Protein AF-A0A4Z2F170-F1 (afdb_monomer)

Nearest PDB structures (foldseek):
  6zkg-assembly1_Z  TM=5.706E-01  e=5.137E+00  Ovis aries

Secondary structure (DSSP, 8-state):
--STTTTTS---SSS-SHHHHHHHHHHHGGGHHHHSHHHHHHHHHHHHHHHH-HHHHHHHHHHHHHHHHHHHHH-PPPTTTT-------

Radius of gyration: 17.11 Å; Cα contacts (8 Å, |Δi|>4): 35; chains: 1; bounding box: 34×34×44 Å

pLDDT: mean 71.71, std 19.97, range [30.2, 92.31]

Organism: NCBI:txid230148

Foldseek 3Di:
DPVVVVVVPDDDPDLQDPVNLVVLCVVCPPCSVPRVVVNVVSPVVVVVVCVPDPVNVVVVVVVVVVQVVVCVVPVDHDPVVPDPPPPDD

Sequence (89 aa):
MSYLKLSSSSSPSSSSSPPAFNVCCRDQGFLMVLKCREQNAALKECLTVHYRDPLFFEQCKQEYIKEKLEFLRTGVATKNRKQKLPTSM

InterPro domains:
  IPR013892 Cytochrome c oxidase biogenesis protein Cmc1-like [PF08583] (20-70)

Structure (mmCIF, N/CA/C/O backbone):
data_AF-A0A4Z2F170-F1
#
_entry.id   AF-A0A4Z2F170-F1
#
loop_
_atom_site.group_PDB
_atom_site.id
_atom_site.type_symbol
_atom_site.label_atom_id
_atom_site.label_alt_id
_atom_site.label_comp_id
_atom_site.label_asym_id
_atom_site.label_entity_id
_atom_site.label_seq_id
_atom_site.pdbx_PDB_ins_code
_atom_site.Cartn_x
_atom_site.Cartn_y
_atom_site.Cartn_z
_atom_site.occupancy
_atom_site.B_iso_or_equiv
_atom_site.auth_seq_id
_atom_site.auth_comp_id
_atom_site.auth_asym_id
_atom_site.auth_atom_id
_atom_site.pdbx_PDB_model_num
ATOM 1 N N . MET A 1 1 ? -17.069 4.737 -0.461 1.00 38.62 1 MET A N 1
ATOM 2 C CA . MET A 1 1 ? -17.444 3.849 -1.593 1.00 38.62 1 MET A CA 1
ATOM 3 C C . MET A 1 1 ? -17.258 4.474 -2.980 1.00 38.62 1 MET A C 1
ATOM 5 O O . MET A 1 1 ? -17.420 3.756 -3.957 1.00 38.62 1 MET A O 1
ATOM 9 N N . SER A 1 2 ? -16.873 5.751 -3.103 1.00 30.20 2 SER A N 1
ATOM 10 C CA . SER A 1 2 ? -16.751 6.411 -4.418 1.00 30.20 2 SER A CA 1
ATOM 11 C C . SER A 1 2 ? -15.340 6.361 -5.029 1.00 30.20 2 SER A C 1
ATOM 13 O O . SER A 1 2 ? -15.212 6.377 -6.246 1.00 30.20 2 SER A O 1
ATOM 15 N N . TYR A 1 3 ? -14.283 6.212 -4.220 1.00 34.00 3 TYR A N 1
ATOM 16 C CA . TYR A 1 3 ? -12.891 6.192 -4.708 1.00 34.00 3 TYR A CA 1
ATOM 17 C C . TYR A 1 3 ? -12.413 4.827 -5.230 1.00 34.00 3 TYR A C 1
ATOM 19 O O . TYR A 1 3 ? -11.592 4.773 -6.139 1.00 34.00 3 TYR A O 1
ATOM 27 N N . LEU A 1 4 ? -12.978 3.718 -4.738 1.00 40.78 4 LEU A N 1
ATOM 28 C CA . LEU A 1 4 ? -12.629 2.360 -5.195 1.00 40.78 4 LEU A CA 1
ATOM 29 C C . LEU A 1 4 ? -13.081 2.061 -6.634 1.00 40.78 4 LEU A C 1
ATOM 31 O O . LEU A 1 4 ? -12.567 1.141 -7.262 1.00 40.78 4 LEU A O 1
ATOM 35 N N . LYS A 1 5 ? -14.038 2.831 -7.167 1.00 31.31 5 LYS A N 1
ATOM 36 C CA . LYS A 1 5 ? -14.533 2.658 -8.539 1.00 31.31 5 LYS A CA 1
ATOM 37 C C . LYS A 1 5 ? -13.720 3.454 -9.565 1.00 31.31 5 LYS A C 1
ATOM 39 O O . LYS A 1 5 ? -13.698 3.066 -10.725 1.00 31.31 5 LYS A O 1
ATOM 44 N N . LEU A 1 6 ? -13.015 4.509 -9.137 1.00 32.62 6 LEU A N 1
ATOM 45 C CA . LEU A 1 6 ? -12.182 5.336 -10.020 1.00 32.62 6 LEU A CA 1
ATOM 46 C C . LEU A 1 6 ? -10.799 4.724 -10.296 1.00 32.62 6 LEU A C 1
ATOM 48 O O . LEU A 1 6 ? -10.261 4.914 -11.381 1.00 32.62 6 LEU A O 1
ATOM 52 N N . SER A 1 7 ? -10.241 3.940 -9.368 1.00 38.12 7 SER A N 1
ATOM 53 C CA . SER A 1 7 ? -8.963 3.237 -9.582 1.00 38.12 7 SER A CA 1
ATOM 54 C C . SER A 1 7 ? -9.069 2.041 -10.538 1.00 38.12 7 SER A C 1
ATOM 56 O O . SER A 1 7 ? -8.054 1.509 -10.976 1.00 38.12 7 SER A O 1
ATOM 58 N N . SER A 1 8 ? -10.289 1.627 -10.893 1.00 38.16 8 SER A N 1
ATOM 59 C CA . SER A 1 8 ? -10.538 0.493 -11.792 1.00 38.16 8 SER A CA 1
ATOM 60 C C . SER A 1 8 ? -10.538 0.877 -13.282 1.00 38.16 8 SER A C 1
ATOM 62 O O . SER A 1 8 ? -10.528 -0.010 -14.129 1.00 38.16 8 SER A O 1
ATOM 64 N N . SER A 1 9 ? -10.560 2.174 -13.626 1.00 32.56 9 SER A N 1
ATOM 65 C CA . SER A 1 9 ? -10.795 2.652 -15.003 1.00 32.56 9 SER A CA 1
ATOM 66 C C . SER A 1 9 ? -9.587 3.270 -15.716 1.00 32.56 9 SER A C 1
ATOM 68 O O . SER A 1 9 ? -9.703 3.633 -16.881 1.00 32.56 9 SER A O 1
ATOM 70 N N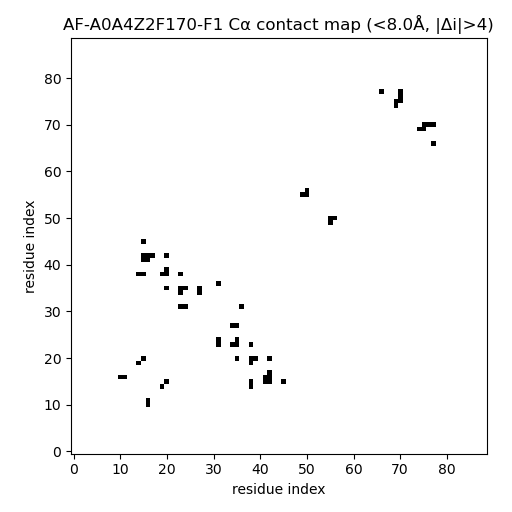 . SER A 1 10 ? -8.421 3.368 -15.078 1.00 40.38 10 SER A N 1
ATOM 71 C CA . SER A 1 10 ? -7.199 3.891 -15.708 1.00 40.38 10 SER A CA 1
ATOM 72 C C . SER A 1 10 ? -6.062 2.879 -15.603 1.00 40.38 10 SER A C 1
ATOM 74 O O . SER A 1 10 ? -5.111 3.066 -14.850 1.00 40.38 10 SER A O 1
ATOM 76 N N . SER A 1 11 ? -6.184 1.775 -16.339 1.00 41.62 11 SER A N 1
ATOM 77 C CA . SER A 1 11 ? -5.079 0.8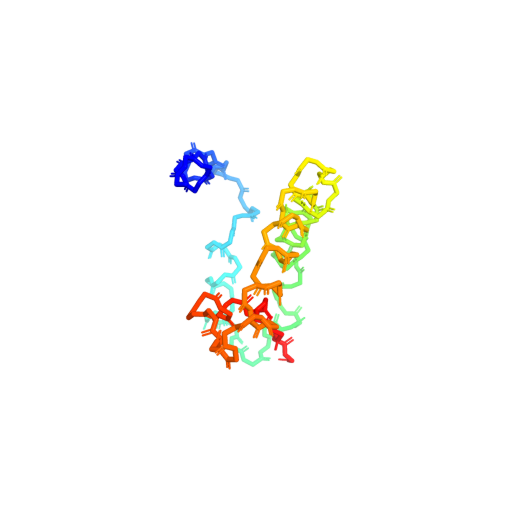39 -16.573 1.00 41.62 11 SER A CA 1
ATOM 78 C C . SER A 1 11 ? -4.385 1.211 -17.889 1.00 41.62 11 SER A C 1
ATOM 80 O O . SER A 1 11 ? -4.952 0.940 -18.948 1.00 41.62 11 SER A O 1
ATOM 82 N N . PRO A 1 12 ? -3.193 1.834 -17.876 1.00 39.62 12 PRO A N 1
ATOM 83 C CA . PRO A 1 12 ? -2.404 1.991 -19.088 1.00 39.62 12 PRO A CA 1
ATOM 84 C C . PRO A 1 12 ? -1.887 0.618 -19.541 1.00 39.62 12 PRO A C 1
ATOM 86 O O . PRO A 1 12 ? -1.279 -0.139 -18.784 1.00 39.62 12 PRO A O 1
ATOM 89 N N . SER A 1 13 ? -2.164 0.285 -20.798 1.00 40.66 13 SER A N 1
ATOM 90 C CA . SER A 1 13 ? -1.803 -0.955 -21.487 1.00 40.66 13 SER A CA 1
ATOM 91 C C . SER A 1 13 ? -0.330 -0.974 -21.923 1.00 40.66 13 SER A C 1
ATOM 93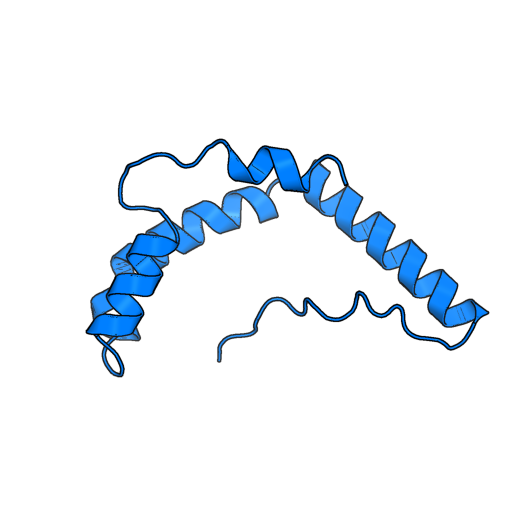 O O . SER A 1 13 ? -0.022 -1.208 -23.089 1.00 40.66 13 SER A O 1
ATOM 95 N N . SER A 1 14 ? 0.594 -0.710 -21.000 1.00 37.22 14 SER A N 1
ATOM 96 C CA . SER A 1 14 ? 2.034 -0.677 -21.280 1.00 37.22 14 SER A CA 1
ATOM 97 C C . SER A 1 14 ? 2.807 -1.279 -20.112 1.00 37.22 14 SER A C 1
ATOM 99 O O . SER A 1 14 ? 2.955 -0.583 -19.122 1.00 37.22 14 SER A O 1
ATOM 101 N N . SER A 1 15 ? 3.222 -2.551 -20.221 1.00 43.31 15 SER A N 1
ATOM 102 C CA . SER A 1 15 ? 4.269 -3.310 -19.475 1.00 43.31 15 SER A CA 1
ATOM 103 C C . SER A 1 15 ? 4.498 -3.151 -17.948 1.00 43.31 15 SER A C 1
ATOM 105 O O . SER A 1 15 ? 5.180 -3.992 -17.368 1.00 43.31 15 SER A O 1
ATOM 107 N N . SER A 1 16 ? 3.931 -2.159 -17.267 1.00 51.09 16 SER A N 1
ATOM 108 C CA . SER A 1 16 ? 4.112 -1.773 -15.862 1.00 51.09 16 SER A CA 1
ATOM 109 C C . SER A 1 16 ? 2.958 -2.220 -14.965 1.00 51.09 16 SER A C 1
ATOM 111 O O . SER A 1 16 ? 2.893 -1.878 -13.785 1.00 51.09 16 SER A O 1
ATOM 113 N N . SER A 1 17 ? 2.009 -2.966 -15.526 1.00 59.84 17 SER A N 1
ATOM 114 C CA . SER A 1 17 ? 0.770 -3.302 -14.850 1.00 59.84 17 SER A CA 1
ATOM 115 C C . SER A 1 17 ? 0.960 -4.486 -13.880 1.00 59.84 17 SER A C 1
ATOM 117 O O . SER A 1 17 ? 1.701 -5.430 -14.173 1.00 59.84 17 SER A O 1
ATOM 119 N N . PRO A 1 18 ? 0.257 -4.497 -12.729 1.00 68.31 18 PRO A N 1
ATOM 120 C CA . PRO A 1 18 ? 0.266 -5.615 -11.784 1.00 68.31 18 PRO A CA 1
ATOM 121 C C . PRO A 1 18 ? 0.033 -7.011 -12.404 1.00 68.31 18 PRO A C 1
ATOM 123 O O . PRO A 1 18 ? 0.620 -7.969 -11.892 1.00 68.31 18 PRO A O 1
ATOM 126 N N . PRO A 1 19 ? -0.749 -7.205 -13.489 1.00 78.06 19 PRO A N 1
ATOM 127 C CA . PRO A 1 19 ? -0.830 -8.513 -14.138 1.00 78.06 19 PRO A CA 1
ATOM 128 C C . PRO A 1 19 ? 0.493 -8.980 -14.764 1.00 78.06 19 PRO A C 1
ATOM 130 O O . PRO A 1 19 ? 0.779 -10.169 -14.685 1.00 78.06 19 PRO A O 1
ATOM 133 N N . ALA A 1 20 ? 1.334 -8.094 -15.309 1.00 79.44 20 ALA A N 1
ATOM 134 C CA . ALA A 1 20 ? 2.620 -8.489 -15.900 1.00 79.44 20 ALA A CA 1
ATOM 135 C C . ALA A 1 20 ? 3.600 -9.027 -14.842 1.00 79.44 20 ALA A C 1
ATOM 137 O O . ALA A 1 20 ? 4.293 -10.020 -15.069 1.00 79.44 20 ALA A O 1
ATOM 138 N N . PHE A 1 21 ? 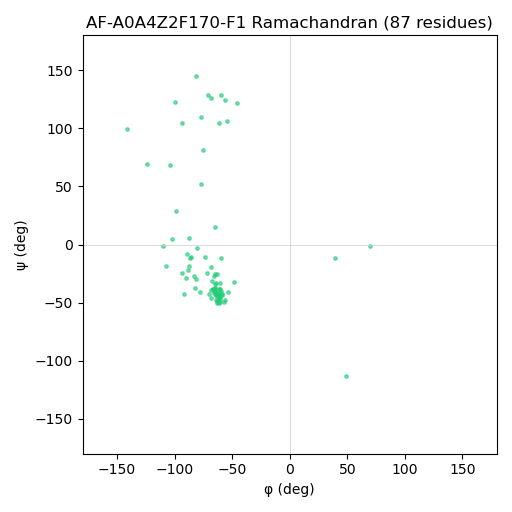3.602 -8.414 -13.655 1.00 82.62 21 PHE A N 1
ATOM 139 C CA . PHE A 1 21 ? 4.349 -8.923 -12.510 1.00 82.62 21 PHE A CA 1
ATOM 140 C C . PHE A 1 21 ? 3.831 -10.297 -12.068 1.00 82.62 21 PHE A C 1
ATOM 142 O O . PHE A 1 21 ? 4.614 -11.235 -11.979 1.00 82.62 21 PHE A O 1
ATOM 149 N N . ASN A 1 22 ? 2.515 -10.450 -11.880 1.00 84.81 22 ASN A N 1
ATOM 150 C CA . ASN A 1 22 ? 1.920 -11.721 -11.450 1.00 84.81 22 ASN A CA 1
ATOM 151 C C . ASN A 1 22 ? 2.181 -12.875 -12.428 1.00 84.81 22 ASN A C 1
ATOM 153 O O . ASN A 1 22 ? 2.426 -13.997 -11.987 1.00 84.81 22 ASN A O 1
ATOM 157 N N . VAL A 1 23 ? 2.158 -12.605 -13.736 1.00 88.12 23 VAL A N 1
ATOM 158 C CA . VAL A 1 23 ? 2.514 -13.597 -14.760 1.00 88.12 23 VAL A CA 1
ATOM 159 C C . VAL A 1 23 ? 3.979 -14.014 -14.608 1.00 88.12 23 VAL A C 1
ATOM 161 O O . VAL A 1 23 ? 4.256 -15.201 -14.471 1.00 88.12 23 VAL A O 1
ATOM 164 N N . CYS A 1 24 ? 4.908 -13.059 -14.489 1.00 85.25 24 CYS A N 1
ATOM 165 C CA . CYS A 1 24 ? 6.323 -13.373 -14.271 1.00 85.25 24 CYS A CA 1
ATOM 166 C C . CYS A 1 24 ? 6.552 -14.189 -12.985 1.00 85.25 24 CYS A C 1
ATOM 168 O O . CYS A 1 24 ? 7.306 -15.161 -12.992 1.00 85.25 24 CYS A O 1
ATOM 170 N N . CYS A 1 25 ? 5.873 -13.840 -11.888 1.00 85.81 25 CYS A N 1
ATOM 171 C CA . CYS A 1 25 ? 5.951 -14.578 -10.626 1.00 85.81 25 CYS A CA 1
ATOM 172 C C . CYS A 1 25 ? 5.475 -16.021 -10.764 1.00 85.81 25 CYS A C 1
ATOM 174 O O . CYS A 1 25 ? 6.112 -16.938 -10.246 1.00 85.81 25 CYS A O 1
ATOM 176 N N . ARG A 1 26 ? 4.364 -16.216 -11.477 1.00 85.94 26 ARG A N 1
ATOM 177 C CA . ARG A 1 26 ? 3.787 -17.536 -11.714 1.00 85.94 26 ARG A CA 1
ATOM 178 C C . ARG A 1 26 ? 4.706 -18.415 -12.562 1.00 85.94 26 ARG A C 1
ATOM 180 O O . ARG A 1 26 ? 4.829 -19.598 -12.262 1.00 85.94 26 ARG A O 1
ATOM 187 N N . ASP A 1 27 ? 5.364 -17.835 -13.561 1.00 87.69 27 ASP A N 1
ATOM 188 C CA . ASP A 1 27 ? 6.192 -18.577 -14.516 1.00 87.69 27 ASP A CA 1
ATOM 189 C C . ASP A 1 27 ? 7.605 -18.860 -13.985 1.00 87.69 27 ASP A C 1
ATOM 191 O O . ASP A 1 27 ? 8.162 -19.929 -14.223 1.00 87.69 27 ASP A O 1
ATOM 195 N N . GLN A 1 28 ? 8.204 -17.912 -13.257 1.00 85.56 28 GLN A N 1
ATOM 196 C CA . GLN A 1 28 ? 9.574 -18.037 -12.746 1.00 85.56 28 GLN A CA 1
ATOM 197 C C . GLN A 1 28 ? 9.645 -18.743 -11.385 1.00 85.56 28 GLN A C 1
ATOM 199 O O . GLN A 1 28 ? 10.722 -19.204 -10.994 1.00 85.56 28 GLN A O 1
ATOM 204 N N . GLY A 1 29 ? 8.523 -18.822 -10.658 1.00 82.88 29 GLY A N 1
ATOM 205 C CA . GLY A 1 29 ? 8.407 -19.513 -9.376 1.00 82.88 29 GLY A CA 1
ATOM 206 C C . GLY A 1 29 ? 9.531 -19.132 -8.411 1.00 82.88 29 GLY A C 1
ATOM 207 O O . GLY A 1 29 ? 9.648 -17.984 -7.989 1.00 82.88 29 GLY A O 1
ATOM 208 N N . PHE A 1 30 ? 10.406 -20.091 -8.103 1.00 85.75 30 PHE A N 1
ATOM 209 C CA . PHE A 1 30 ? 11.535 -19.895 -7.189 1.00 85.75 30 PHE A CA 1
ATOM 210 C C . PHE A 1 30 ? 12.539 -18.820 -7.651 1.00 85.75 30 PHE A C 1
ATOM 212 O O . PHE A 1 30 ? 13.103 -18.101 -6.830 1.00 85.75 30 PHE A O 1
ATOM 219 N N . LEU A 1 31 ? 12.753 -18.661 -8.962 1.00 86.06 31 LEU A N 1
ATOM 220 C CA . LEU A 1 31 ? 13.729 -17.710 -9.514 1.00 86.06 31 LEU A CA 1
ATOM 221 C C . LEU A 1 31 ? 13.155 -16.303 -9.737 1.00 86.06 31 LEU A C 1
ATOM 223 O O . LEU A 1 31 ? 13.849 -15.422 -10.255 1.00 86.06 31 LEU A O 1
ATOM 227 N N . MET A 1 32 ? 11.912 -16.059 -9.319 1.00 85.44 32 MET A N 1
ATOM 228 C CA . MET A 1 32 ? 11.205 -14.794 -9.511 1.00 85.44 32 MET A CA 1
ATOM 229 C C . MET A 1 32 ? 11.990 -13.575 -8.998 1.00 85.44 32 MET A C 1
ATOM 231 O O . MET A 1 32 ? 12.038 -12.551 -9.674 1.00 85.44 32 MET A O 1
ATOM 235 N N . VAL A 1 33 ? 12.653 -13.655 -7.843 1.00 82.19 33 VAL A N 1
ATOM 236 C CA . VAL A 1 33 ? 13.390 -12.509 -7.259 1.00 82.19 33 VAL A CA 1
ATOM 237 C C . VAL A 1 33 ? 14.580 -12.071 -8.128 1.00 82.19 33 VAL A C 1
ATOM 239 O O . VAL A 1 33 ? 15.011 -10.915 -8.095 1.00 82.19 33 VAL A O 1
ATOM 242 N N . LEU A 1 34 ? 15.121 -12.989 -8.927 1.00 86.00 34 LEU A N 1
ATOM 243 C CA . LEU A 1 34 ? 16.223 -12.715 -9.846 1.00 86.00 34 LEU A CA 1
ATOM 244 C C . LEU A 1 34 ? 15.709 -12.309 -11.227 1.00 86.00 34 LEU A C 1
ATOM 246 O O . LEU A 1 34 ? 16.234 -11.371 -11.820 1.00 86.00 34 LEU A O 1
ATOM 250 N N . LYS A 1 35 ? 14.685 -13.005 -11.727 1.00 85.38 35 LYS A N 1
ATOM 251 C CA . LYS A 1 35 ? 14.208 -12.886 -13.109 1.00 85.38 35 LYS A CA 1
ATOM 252 C C . LYS A 1 35 ? 13.134 -11.818 -13.299 1.00 85.38 35 LYS A C 1
ATOM 254 O O . LYS A 1 35 ? 13.096 -11.200 -14.353 1.00 85.38 35 LYS A O 1
ATOM 259 N N . CYS A 1 36 ? 12.329 -11.538 -12.276 1.00 89.12 36 CYS A N 1
ATOM 260 C CA . CYS A 1 36 ? 11.229 -10.573 -12.336 1.00 89.12 36 CYS A CA 1
ATOM 261 C C . CYS A 1 36 ? 11.598 -9.201 -11.748 1.00 89.12 36 CYS A C 1
ATOM 263 O O . CYS A 1 36 ? 10.752 -8.521 -11.162 1.00 89.12 36 CYS A O 1
ATOM 265 N N . ARG A 1 37 ? 12.878 -8.803 -11.801 1.00 87.62 37 ARG A N 1
ATOM 266 C CA . ARG A 1 37 ? 13.357 -7.545 -11.193 1.00 87.62 37 ARG A CA 1
ATOM 267 C C . ARG A 1 37 ? 12.824 -6.308 -11.903 1.00 87.62 37 ARG A C 1
ATOM 269 O O . ARG A 1 37 ? 12.465 -5.346 -11.234 1.00 87.62 37 ARG A O 1
ATOM 276 N N . GLU A 1 38 ? 12.738 -6.355 -13.225 1.00 86.88 38 GLU A N 1
ATOM 277 C CA . GLU A 1 38 ? 12.258 -5.237 -14.041 1.00 86.88 38 GLU A CA 1
ATOM 278 C C . GLU A 1 38 ? 10.761 -4.995 -13.821 1.00 86.88 38 GLU A C 1
ATOM 280 O O . GLU A 1 38 ? 10.342 -3.878 -13.530 1.00 86.88 38 GLU A O 1
ATOM 285 N N . GLN A 1 3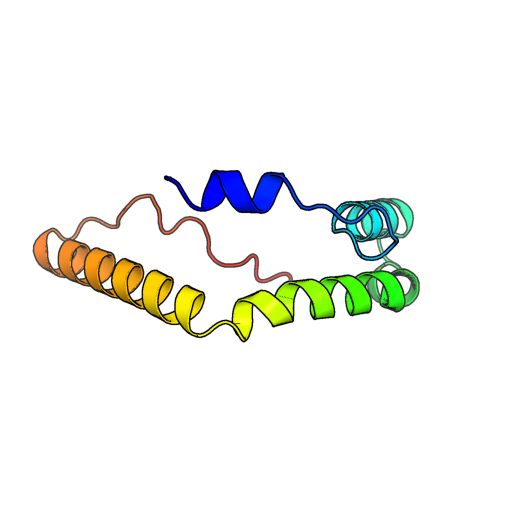9 ? 9.962 -6.065 -13.838 1.00 86.06 39 GLN A N 1
ATOM 286 C CA . GLN A 1 39 ? 8.522 -6.008 -13.577 1.00 86.06 39 GLN A CA 1
ATOM 287 C C . GLN A 1 39 ? 8.244 -5.567 -12.131 1.00 86.06 39 GLN A C 1
ATOM 289 O O . GLN A 1 39 ? 7.323 -4.791 -11.886 1.00 86.06 39 GLN A O 1
ATOM 294 N N . ASN A 1 40 ? 9.072 -6.005 -11.173 1.00 86.44 40 ASN A N 1
ATOM 295 C CA . ASN A 1 40 ? 9.033 -5.517 -9.792 1.00 86.44 40 ASN A CA 1
ATOM 296 C C . ASN A 1 40 ? 9.340 -4.019 -9.685 1.00 86.44 40 ASN A C 1
ATOM 298 O O . ASN A 1 40 ? 8.692 -3.330 -8.902 1.00 86.44 40 ASN A O 1
ATOM 302 N N . ALA A 1 41 ? 10.348 -3.517 -10.404 1.00 85.81 41 ALA A N 1
ATOM 303 C CA . ALA A 1 41 ? 10.729 -2.107 -10.362 1.00 85.81 41 ALA A CA 1
ATOM 304 C C . ALA A 1 41 ? 9.597 -1.222 -10.901 1.00 85.81 41 ALA A C 1
ATOM 306 O O . ALA A 1 41 ? 9.167 -0.302 -10.209 1.00 85.81 41 ALA A O 1
ATOM 307 N N . ALA A 1 42 ? 9.031 -1.586 -12.054 1.00 85.12 42 ALA A N 1
ATOM 308 C CA . ALA A 1 42 ? 7.894 -0.882 -12.641 1.00 85.12 42 ALA A CA 1
ATOM 309 C C . ALA A 1 42 ? 6.649 -0.912 -11.731 1.00 85.12 42 ALA A C 1
ATOM 311 O O . ALA A 1 42 ? 5.972 0.102 -11.550 1.00 85.12 42 ALA A O 1
ATOM 312 N N . LEU A 1 43 ? 6.370 -2.056 -11.093 1.00 84.94 43 LEU A N 1
ATOM 313 C CA . LEU A 1 43 ? 5.276 -2.168 -10.126 1.00 84.94 43 LEU A CA 1
ATOM 314 C C . LEU A 1 43 ? 5.511 -1.281 -8.896 1.00 84.94 43 LEU A C 1
ATOM 316 O O . LEU A 1 43 ? 4.589 -0.613 -8.425 1.00 84.94 43 LEU A O 1
ATOM 320 N N . LYS A 1 44 ? 6.741 -1.260 -8.371 1.00 82.56 44 LYS A N 1
ATOM 321 C CA . LYS A 1 44 ? 7.109 -0.406 -7.236 1.00 82.56 44 LYS A CA 1
ATOM 322 C C . LYS A 1 44 ? 6.928 1.064 -7.581 1.00 82.56 44 LYS A C 1
ATOM 324 O O . LYS A 1 44 ? 6.339 1.784 -6.783 1.00 82.56 44 LYS A O 1
ATOM 329 N N . GLU A 1 45 ? 7.367 1.497 -8.756 1.00 84.12 45 GLU A N 1
ATOM 330 C CA . GLU A 1 45 ? 7.177 2.875 -9.213 1.00 84.12 45 GLU A CA 1
ATOM 331 C C . GLU A 1 45 ? 5.695 3.257 -9.225 1.00 84.12 45 GLU A C 1
ATOM 333 O O . GLU A 1 45 ? 5.319 4.246 -8.595 1.00 84.12 45 GLU A O 1
ATOM 338 N N . CYS A 1 46 ? 4.841 2.418 -9.816 1.00 82.44 46 CYS A N 1
ATOM 339 C CA . CYS A 1 46 ? 3.392 2.620 -9.825 1.00 82.44 46 CYS A CA 1
ATOM 340 C C . CYS A 1 46 ? 2.807 2.761 -8.406 1.00 82.44 46 CYS A C 1
ATOM 342 O O . CYS A 1 46 ? 2.075 3.710 -8.123 1.00 82.44 46 CYS A O 1
ATOM 344 N N . LEU A 1 47 ? 3.176 1.870 -7.481 1.00 78.81 47 LEU A N 1
ATOM 345 C CA . LEU A 1 47 ? 2.684 1.912 -6.101 1.00 78.81 47 LEU A CA 1
ATOM 346 C C . LEU A 1 47 ? 3.190 3.144 -5.339 1.00 78.81 47 LEU A C 1
ATOM 348 O O . LEU A 1 47 ? 2.441 3.740 -4.566 1.00 78.81 47 LEU A O 1
ATOM 352 N N . THR A 1 48 ? 4.442 3.559 -5.559 1.00 80.31 48 THR A N 1
ATOM 353 C CA . THR A 1 48 ? 5.035 4.704 -4.846 1.00 80.31 48 THR A CA 1
ATOM 354 C C . THR A 1 48 ? 4.339 6.029 -5.132 1.00 80.31 48 THR A C 1
ATOM 356 O O . THR A 1 48 ? 4.356 6.902 -4.266 1.00 80.31 48 THR A O 1
ATOM 359 N N . VAL A 1 49 ? 3.677 6.174 -6.284 1.00 80.31 49 VAL A N 1
ATOM 360 C CA . VAL A 1 49 ? 2.880 7.368 -6.604 1.00 80.31 49 VAL A CA 1
ATOM 361 C C . VAL A 1 49 ? 1.752 7.552 -5.589 1.00 80.31 49 VAL A C 1
ATOM 363 O O . VAL A 1 49 ? 1.593 8.642 -5.046 1.00 80.31 49 VAL A O 1
ATOM 366 N N . HIS A 1 50 ? 1.034 6.479 -5.247 1.00 73.56 50 HIS A N 1
ATOM 367 C CA . HIS A 1 50 ? -0.053 6.534 -4.266 1.00 73.56 50 HIS A CA 1
ATOM 368 C C . HIS A 1 50 ? 0.439 6.819 -2.842 1.00 73.56 50 HIS A C 1
ATOM 370 O O . HIS A 1 50 ? -0.256 7.476 -2.074 1.00 73.56 50 HIS A O 1
ATOM 376 N N . TYR A 1 51 ? 1.652 6.381 -2.490 1.00 67.69 51 TYR A N 1
ATOM 377 C CA . TYR A 1 51 ? 2.263 6.714 -1.197 1.00 67.69 51 TYR A CA 1
ATOM 378 C C . TYR A 1 51 ? 2.716 8.172 -1.094 1.00 67.69 51 TYR A C 1
ATOM 380 O O . TYR A 1 51 ? 2.837 8.694 0.012 1.00 67.69 51 TYR A O 1
ATOM 388 N N . ARG A 1 52 ? 2.995 8.821 -2.228 1.00 76.81 52 ARG A N 1
ATOM 389 C CA . ARG A 1 52 ? 3.404 10.229 -2.282 1.00 76.81 52 ARG A CA 1
ATOM 390 C C . ARG A 1 52 ? 2.227 11.191 -2.393 1.00 76.81 52 ARG A C 1
ATOM 392 O O . ARG A 1 52 ? 2.450 12.391 -2.278 1.00 76.81 52 ARG A O 1
ATOM 399 N N . ASP A 1 53 ? 1.009 10.692 -2.601 1.00 81.62 53 ASP A N 1
ATOM 400 C CA . ASP A 1 53 ? -0.188 11.524 -2.653 1.00 81.62 53 ASP A CA 1
ATOM 401 C C . ASP A 1 53 ? -0.623 11.932 -1.227 1.00 81.62 53 ASP A C 1
ATOM 403 O O . ASP A 1 53 ? -1.105 11.092 -0.453 1.00 81.62 53 ASP A O 1
ATOM 407 N N . PRO A 1 54 ? -0.469 13.216 -0.846 1.00 81.19 54 PRO A N 1
ATOM 408 C CA . PRO A 1 54 ? -0.814 13.680 0.493 1.00 81.19 54 PRO A CA 1
ATOM 409 C C . PRO A 1 54 ? -2.319 13.592 0.774 1.00 81.19 54 PRO A C 1
ATOM 411 O O . PRO A 1 54 ? -2.715 13.425 1.929 1.00 81.19 54 PRO A O 1
ATOM 414 N N . LEU A 1 55 ? -3.166 13.669 -0.260 1.00 85.50 55 LEU A N 1
ATOM 415 C CA . LEU A 1 55 ? -4.618 13.597 -0.103 1.00 85.50 55 LEU A CA 1
ATOM 416 C C . LEU A 1 55 ? -5.05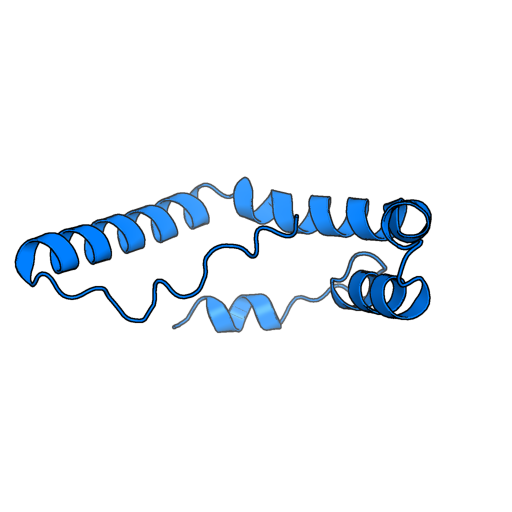1 12.186 0.287 1.00 85.50 55 LEU A C 1
ATOM 418 O O . LEU A 1 55 ? -5.871 12.012 1.190 1.00 85.50 55 LEU A O 1
ATOM 422 N N . PHE A 1 56 ? -4.460 11.177 -0.350 1.00 81.75 56 PHE A N 1
ATOM 423 C CA . PHE A 1 56 ? -4.720 9.778 -0.031 1.00 81.75 56 PHE A CA 1
ATOM 424 C C . PHE A 1 56 ? -4.239 9.417 1.382 1.00 81.75 56 PHE A C 1
ATOM 426 O O . PHE A 1 56 ? -4.953 8.747 2.136 1.00 81.75 56 PHE A O 1
ATOM 433 N N . PHE A 1 57 ? -3.061 9.911 1.776 1.00 82.75 57 PHE A N 1
ATOM 434 C CA . PHE A 1 57 ? -2.512 9.674 3.110 1.00 82.75 57 PHE A CA 1
ATOM 435 C C . PHE A 1 57 ? -3.398 10.250 4.223 1.00 82.75 57 PHE A C 1
ATOM 437 O O . PHE A 1 57 ? -3.711 9.550 5.188 1.00 82.75 57 PHE A O 1
ATOM 444 N N . GLU A 1 58 ? -3.843 11.502 4.087 1.00 88.00 58 GLU A N 1
ATOM 445 C CA . GLU A 1 58 ? -4.701 12.140 5.093 1.00 88.00 58 GLU A CA 1
ATOM 446 C C . GLU A 1 58 ? -6.071 11.457 5.205 1.00 88.00 58 GLU A C 1
ATOM 448 O O . GLU A 1 58 ? -6.567 11.256 6.315 1.00 88.00 58 GLU A O 1
ATOM 453 N N . GLN A 1 59 ? -6.655 11.009 4.090 1.00 85.44 59 GLN A N 1
ATOM 454 C CA . GLN A 1 59 ? -7.903 10.238 4.114 1.00 85.44 59 GLN A CA 1
ATOM 455 C C . GLN A 1 59 ? -7.746 8.923 4.890 1.00 85.44 59 GLN A C 1
ATOM 457 O O . GLN A 1 59 ? -8.506 8.662 5.826 1.00 85.44 59 GLN A O 1
ATOM 462 N N . CYS A 1 60 ? -6.713 8.135 4.574 1.00 85.00 60 CYS A N 1
ATOM 463 C CA . CYS A 1 60 ? -6.444 6.868 5.260 1.00 85.00 60 CYS A CA 1
ATOM 464 C C . CYS A 1 60 ? -6.162 7.075 6.757 1.00 85.00 60 CYS A C 1
ATOM 466 O O . CYS A 1 60 ? -6.604 6.302 7.609 1.00 85.00 60 CYS A O 1
ATOM 468 N N . LYS A 1 61 ? -5.446 8.150 7.102 1.00 87.62 61 LYS A N 1
ATOM 469 C CA . LYS A 1 61 ? -5.147 8.529 8.487 1.00 87.62 61 LYS A CA 1
ATOM 470 C C . LYS A 1 61 ? -6.412 8.874 9.270 1.00 87.62 61 LYS A C 1
ATOM 472 O O . LYS A 1 61 ? -6.554 8.440 10.413 1.00 87.62 61 LYS A O 1
ATOM 477 N N . GLN A 1 62 ? -7.340 9.621 8.677 1.00 90.69 62 GLN A N 1
ATOM 478 C CA . GLN A 1 62 ? -8.615 9.942 9.319 1.00 90.69 62 GLN A CA 1
ATOM 479 C C . GLN A 1 62 ? -9.465 8.693 9.559 1.00 90.69 62 GLN A C 1
ATOM 481 O O . GLN A 1 62 ? -10.046 8.554 10.636 1.00 90.69 62 GLN A O 1
ATOM 486 N N . GLU A 1 63 ? -9.522 7.779 8.591 1.00 87.25 63 GLU A N 1
ATOM 487 C CA . GLU A 1 63 ? -10.208 6.492 8.748 1.00 87.25 63 GLU A CA 1
ATOM 488 C C . GLU A 1 63 ? -9.591 5.666 9.883 1.00 87.25 63 GLU A C 1
ATOM 490 O O . GLU A 1 63 ? -10.307 5.231 10.785 1.00 87.25 63 GLU A O 1
ATOM 495 N N . TYR A 1 64 ? -8.260 5.557 9.924 1.00 85.69 64 TYR A N 1
ATOM 496 C CA . TYR A 1 64 ? -7.547 4.858 10.994 1.00 85.69 64 TYR A CA 1
ATOM 497 C C . TYR A 1 64 ? -7.829 5.445 12.387 1.00 85.69 64 TYR A C 1
ATOM 499 O O . TYR A 1 64 ? -8.042 4.706 13.351 1.00 85.69 64 TYR A O 1
ATOM 507 N N . ILE A 1 65 ? -7.845 6.777 12.516 1.00 90.88 65 ILE A N 1
ATOM 508 C CA . ILE A 1 65 ? -8.151 7.447 13.789 1.00 90.88 65 ILE A CA 1
ATOM 509 C C . ILE A 1 65 ? -9.585 7.135 14.227 1.00 90.88 65 ILE A C 1
ATOM 511 O O . ILE A 1 65 ? -9.803 6.824 15.398 1.00 90.88 65 ILE A O 1
ATOM 515 N N . LYS A 1 66 ? -10.553 7.184 13.305 1.00 90.19 66 LYS A N 1
ATOM 516 C CA . LYS A 1 66 ? -11.958 6.867 13.599 1.00 90.19 66 LYS A CA 1
ATOM 517 C C . LYS A 1 66 ? -12.115 5.429 14.090 1.00 90.19 66 LYS A C 1
ATOM 519 O O . LYS A 1 66 ? -12.670 5.228 15.168 1.00 90.19 66 LYS A O 1
ATOM 524 N N . GLU A 1 67 ? -11.540 4.456 13.383 1.00 85.88 67 GLU A N 1
ATOM 525 C CA . GLU A 1 67 ? -11.574 3.048 13.804 1.00 85.88 67 GLU A CA 1
ATOM 526 C C . GLU A 1 67 ? -10.913 2.840 15.172 1.00 85.88 67 GLU A C 1
ATOM 528 O O . GLU A 1 67 ? -11.420 2.098 16.015 1.00 85.88 67 GLU A O 1
ATOM 533 N N . LYS A 1 68 ? -9.794 3.526 15.436 1.00 88.38 68 LYS A N 1
ATOM 534 C CA . LYS A 1 68 ? -9.120 3.457 16.737 1.00 88.38 68 LYS A CA 1
ATOM 535 C C . LYS A 1 68 ? -10.003 4.000 17.862 1.00 88.38 68 LYS A C 1
ATOM 537 O O . LYS A 1 68 ? -10.040 3.405 18.935 1.00 88.38 68 LYS A O 1
ATOM 542 N N . LEU A 1 69 ? -10.705 5.111 17.643 1.00 92.31 69 LEU A N 1
ATOM 543 C CA . LEU A 1 69 ? -11.617 5.683 18.638 1.00 92.3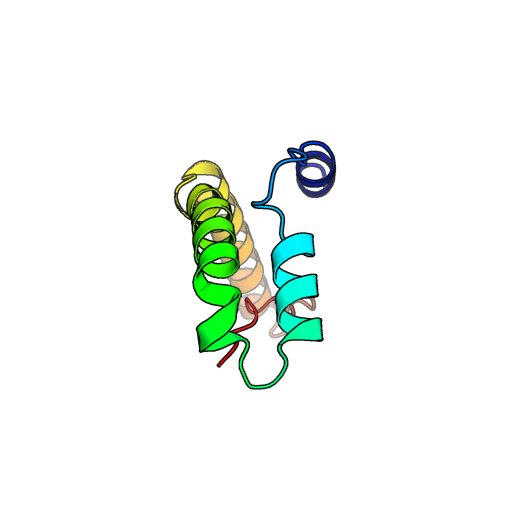1 69 LEU A CA 1
ATOM 544 C C . LEU A 1 69 ? -12.812 4.764 18.911 1.00 92.31 69 LEU A C 1
ATOM 546 O O . LEU A 1 69 ? -13.205 4.600 20.064 1.00 92.31 69 LEU A O 1
ATOM 550 N N . GLU A 1 70 ? -13.366 4.136 17.878 1.00 90.25 70 GLU A N 1
ATOM 551 C CA . GLU A 1 70 ? -14.440 3.148 18.021 1.00 90.25 70 GLU A CA 1
ATOM 552 C C . GLU A 1 70 ? -13.981 1.914 18.796 1.00 90.25 70 GLU A C 1
ATOM 554 O O . GLU A 1 70 ? -14.688 1.459 19.699 1.00 90.25 70 GLU A O 1
ATOM 559 N N . PHE A 1 71 ? -12.771 1.423 18.518 1.00 89.88 71 PHE A N 1
ATOM 560 C CA . PHE A 1 71 ? -12.165 0.329 19.271 1.00 89.88 71 PHE A CA 1
ATOM 561 C C . PHE A 1 71 ? -11.972 0.692 20.746 1.00 89.88 71 PHE A C 1
ATOM 563 O O . PHE A 1 71 ? -12.312 -0.098 21.619 1.00 89.88 71 PHE A O 1
ATOM 570 N N . LEU A 1 72 ? -11.481 1.900 21.044 1.00 91.19 72 LEU A N 1
ATOM 571 C CA . LEU A 1 72 ? -11.324 2.363 22.427 1.00 91.19 72 LEU A CA 1
ATOM 572 C C . LEU A 1 72 ? -12.667 2.499 23.160 1.00 91.19 72 LEU A C 1
ATOM 574 O O . LEU A 1 72 ? -12.723 2.263 24.361 1.00 91.19 72 LEU A O 1
ATOM 578 N N . ARG A 1 73 ? -13.742 2.871 22.455 1.00 91.62 73 ARG A N 1
ATOM 579 C CA . ARG A 1 73 ? -15.084 3.013 23.043 1.00 91.62 73 ARG A CA 1
ATOM 580 C C . ARG A 1 73 ? -15.795 1.684 23.264 1.00 91.62 73 ARG A C 1
ATOM 582 O O . ARG A 1 73 ? -16.486 1.529 24.262 1.00 91.62 73 ARG A O 1
ATOM 589 N N . THR A 1 74 ? -15.687 0.764 22.311 1.00 91.12 74 THR A N 1
ATOM 590 C CA . THR A 1 74 ? -16.513 -0.455 22.272 1.00 91.12 74 THR A CA 1
ATOM 591 C C . THR A 1 74 ? -15.744 -1.721 22.633 1.00 91.12 74 THR A C 1
ATOM 593 O O . THR A 1 74 ? -16.356 -2.741 22.928 1.00 91.12 74 THR A O 1
ATOM 596 N N . GLY A 1 75 ? -14.410 -1.690 22.577 1.00 86.75 75 GLY A N 1
ATOM 597 C CA . GLY A 1 75 ? -13.549 -2.867 22.707 1.00 86.75 75 GLY A CA 1
ATOM 598 C C . GLY A 1 75 ? -13.623 -3.835 21.519 1.00 86.75 75 GLY A C 1
ATOM 599 O O . GLY A 1 75 ? -12.916 -4.842 21.506 1.00 86.75 75 GLY A O 1
ATOM 600 N N . VAL A 1 76 ? -14.452 -3.555 20.507 1.00 84.06 76 VAL A N 1
ATOM 601 C CA . VAL A 1 76 ? -14.665 -4.437 19.355 1.00 84.06 76 VAL A CA 1
ATOM 602 C C . VAL A 1 76 ? -13.835 -3.943 18.178 1.00 84.06 76 VAL A C 1
ATOM 604 O O . VAL A 1 76 ? -13.964 -2.805 17.735 1.00 84.06 76 VAL A O 1
ATOM 607 N N . ALA A 1 77 ? -12.965 -4.807 17.652 1.00 78.69 77 ALA A N 1
ATOM 608 C CA . ALA A 1 77 ? -12.174 -4.484 16.472 1.00 78.69 77 ALA A CA 1
ATOM 609 C C . ALA A 1 77 ? -13.060 -4.444 15.220 1.00 78.69 77 ALA A C 1
ATOM 611 O O . ALA A 1 77 ? -13.778 -5.401 14.913 1.00 78.69 77 ALA A O 1
ATOM 612 N N . THR A 1 78 ? -12.969 -3.356 14.460 1.00 73.50 78 THR A N 1
ATOM 613 C CA . THR A 1 78 ? -13.636 -3.217 13.167 1.00 73.50 78 THR A CA 1
ATOM 614 C C . THR A 1 78 ? -13.150 -4.325 12.226 1.00 73.50 78 THR A C 1
ATOM 616 O O . THR A 1 78 ? -11.949 -4.535 12.041 1.00 73.50 78 THR A O 1
ATOM 619 N N . LYS A 1 79 ? -14.083 -5.061 11.603 1.00 65.75 79 LYS A N 1
ATOM 620 C CA . LYS A 1 79 ? -13.782 -6.199 10.702 1.00 65.75 79 LYS A CA 1
ATOM 621 C C . LYS A 1 79 ? -12.928 -5.811 9.480 1.00 65.75 79 LYS A C 1
ATOM 623 O O . LYS A 1 79 ? -12.423 -6.701 8.797 1.00 65.75 79 LYS A O 1
ATOM 628 N N . ASN A 1 80 ? -12.759 -4.511 9.227 1.00 59.78 80 ASN A N 1
ATOM 629 C CA . ASN A 1 80 ? -11.964 -3.936 8.143 1.00 59.78 80 ASN A CA 1
ATOM 630 C C . ASN A 1 80 ? -10.456 -3.888 8.427 1.00 59.78 80 ASN A C 1
ATOM 632 O O . ASN A 1 80 ? -9.684 -3.633 7.508 1.00 59.78 80 ASN A O 1
ATOM 636 N N . ARG A 1 81 ? -9.992 -4.294 9.622 1.00 57.56 81 ARG A N 1
ATOM 637 C CA . ARG A 1 81 ? -8.555 -4.485 9.923 1.00 57.56 81 ARG A CA 1
ATOM 638 C C . ARG A 1 81 ? -7.877 -5.618 9.118 1.00 57.56 81 ARG A C 1
ATOM 640 O O . ARG A 1 81 ? -6.806 -6.095 9.491 1.00 57.56 81 ARG A O 1
ATOM 647 N N . LYS A 1 82 ? -8.520 -6.095 8.046 1.00 54.53 82 LYS A N 1
ATOM 648 C CA . LYS A 1 82 ? -8.122 -7.229 7.201 1.00 54.53 82 LYS A CA 1
ATOM 649 C C . LYS A 1 82 ? -7.154 -6.873 6.079 1.00 54.53 82 LYS A C 1
ATOM 651 O O . LYS A 1 82 ? -6.583 -7.787 5.498 1.00 54.53 82 LYS A O 1
ATOM 656 N N . GLN A 1 83 ? -6.907 -5.600 5.799 1.00 54.56 83 GLN A N 1
ATOM 657 C CA . GLN A 1 83 ? -5.850 -5.217 4.865 1.00 54.56 83 GLN A CA 1
ATOM 658 C C . GLN A 1 83 ? -4.643 -4.698 5.639 1.00 54.56 83 GLN A C 1
ATOM 660 O O . GLN A 1 83 ? -4.273 -3.531 5.565 1.00 54.56 83 GLN A O 1
ATOM 665 N N . LYS A 1 84 ? -3.972 -5.603 6.367 1.00 50.84 84 LYS A N 1
ATOM 666 C CA . LYS A 1 84 ? -2.517 -5.455 6.445 1.00 50.84 84 LYS A CA 1
ATOM 667 C C . LYS A 1 84 ? -2.056 -5.455 4.993 1.00 50.84 84 LYS A C 1
ATOM 669 O O . LYS A 1 84 ? -2.402 -6.385 4.263 1.00 50.84 84 LYS A O 1
ATOM 674 N N . LEU A 1 85 ? -1.340 -4.412 4.575 1.00 50.34 85 LEU A N 1
ATOM 675 C CA . LEU A 1 85 ? -0.580 -4.470 3.332 1.00 50.34 85 LEU A CA 1
ATOM 676 C C . LEU A 1 85 ? 0.152 -5.817 3.368 1.00 50.34 85 LEU A C 1
ATOM 678 O O . L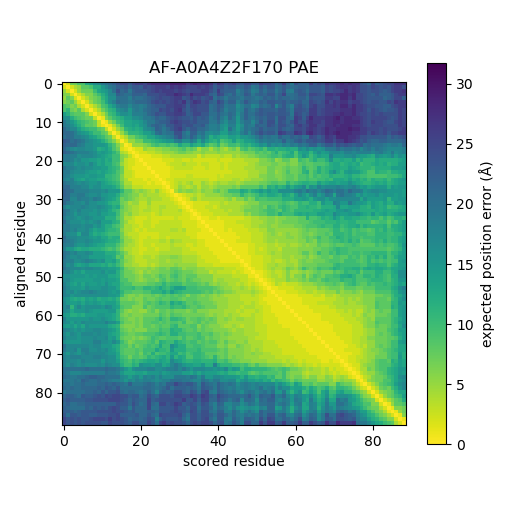EU A 1 85 ? 0.798 -6.068 4.394 1.00 50.34 85 LEU A O 1
ATOM 682 N N . PRO A 1 86 ? -0.037 -6.722 2.390 1.00 44.88 86 PRO A N 1
ATOM 683 C CA . PRO A 1 86 ? 0.599 -8.025 2.444 1.00 44.88 86 PRO A CA 1
ATOM 684 C C . PRO A 1 86 ? 2.091 -7.768 2.605 1.00 44.88 86 PRO A C 1
ATOM 686 O O . PRO A 1 86 ? 2.756 -7.276 1.697 1.00 44.88 86 PRO A O 1
ATOM 689 N N . THR A 1 87 ? 2.600 -8.008 3.811 1.00 45.88 87 THR A N 1
ATOM 690 C CA . THR A 1 87 ? 4.028 -8.004 4.072 1.00 45.88 87 THR A CA 1
ATOM 691 C C . THR A 1 87 ? 4.488 -9.318 3.479 1.00 45.88 87 THR A C 1
ATOM 693 O O . THR A 1 87 ? 4.514 -10.338 4.160 1.00 45.88 87 THR A O 1
ATOM 696 N N . SER A 1 88 ? 4.688 -9.322 2.161 1.00 40.22 88 SER A N 1
ATOM 697 C CA . SER A 1 88 ? 5.442 -10.381 1.514 1.00 40.22 88 SER A CA 1
ATOM 698 C C . SER A 1 88 ? 6.838 -10.303 2.118 1.00 40.22 88 SER A C 1
ATOM 700 O O . SER A 1 88 ? 7.568 -9.346 1.852 1.00 40.22 88 SER A O 1
ATOM 702 N N . MET A 1 89 ? 7.140 -11.246 3.008 1.00 36.91 89 MET A N 1
ATOM 703 C CA . MET A 1 89 ? 8.513 -11.687 3.239 1.00 36.91 89 ME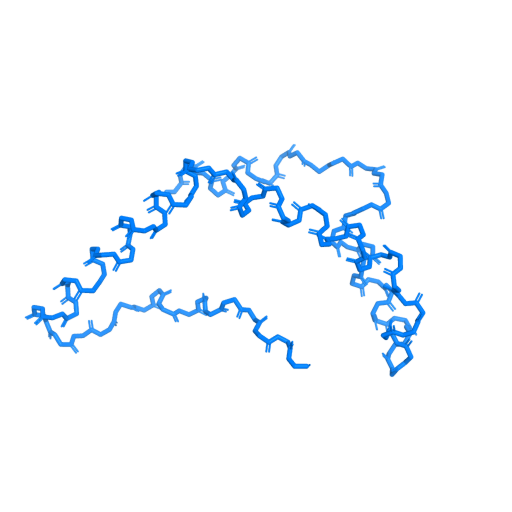T A CA 1
ATOM 704 C C . MET A 1 89 ? 8.989 -12.432 1.995 1.00 36.91 89 MET A C 1
ATOM 706 O O . MET A 1 89 ? 8.134 -13.099 1.364 1.00 36.91 89 MET A O 1
#

Solvent-accessible surface area (backbone atoms only — not comparable to full-atom values): 5484 Å² total; per-residue (Å²): 131,71,67,75,63,60,72,72,75,74,77,72,95,61,87,43,41,70,67,56,34,52,50,41,41,69,75,43,51,90,49,19,82,74,73,36,46,65,38,47,49,39,36,49,55,60,54,50,53,60,75,68,35,66,69,58,50,52,52,53,49,52,53,51,52,51,54,49,52,49,26,74,73,68,74,51,78,65,85,75,76,71,71,64,74,82,77,76,124

Mean predicted aligned error: 11.83 Å